Protein AF-A0A1S6HWB0-F1 (afdb_monomer_lite)

Structure (mmCIF, N/CA/C/O backbone):
data_AF-A0A1S6HWB0-F1
#
_entry.id   AF-A0A1S6HWB0-F1
#
loop_
_atom_site.group_PDB
_atom_site.id
_atom_site.type_symbol
_atom_site.label_atom_id
_atom_site.label_alt_id
_atom_site.label_comp_id
_atom_site.label_asym_id
_atom_site.label_entity_id
_atom_site.label_seq_id
_atom_site.pdbx_PDB_ins_code
_atom_site.Cartn_x
_atom_site.Cartn_y
_atom_site.Cartn_z
_atom_site.occupancy
_atom_site.B_iso_or_equiv
_atom_site.auth_seq_id
_atom_site.auth_comp_id
_atom_site.auth_asym_id
_atom_site.auth_atom_id
_atom_site.pdbx_PDB_model_num
ATOM 1 N N . MET A 1 1 ? -11.848 3.710 15.166 1.00 83.25 1 MET A N 1
ATOM 2 C CA . MET A 1 1 ? -11.550 3.621 13.728 1.00 83.25 1 MET A CA 1
ATOM 3 C C . MET A 1 1 ? -10.409 4.528 13.337 1.00 83.25 1 MET A C 1
ATOM 5 O O . MET A 1 1 ? -10.509 5.748 13.445 1.00 83.25 1 MET A O 1
ATOM 9 N N . LYS A 1 2 ? -9.317 3.903 12.910 1.00 94.00 2 LYS A N 1
ATOM 10 C CA . LYS A 1 2 ? -8.123 4.565 12.396 1.00 94.00 2 LYS A CA 1
ATOM 11 C C . LYS A 1 2 ? -8.223 4.708 10.878 1.00 94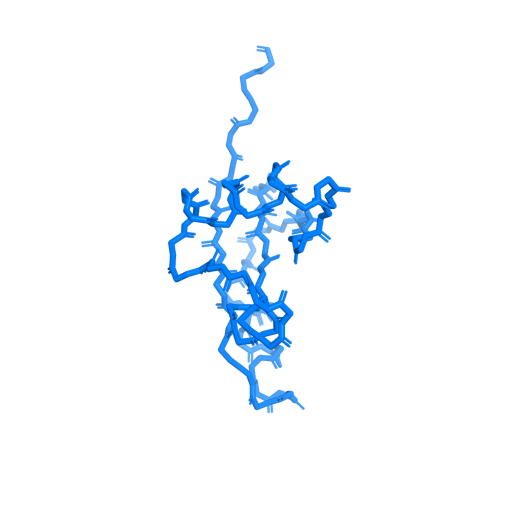.00 2 LYS A C 1
ATOM 13 O O . LYS A 1 2 ? -9.012 4.018 10.232 1.00 94.00 2 LYS A O 1
ATOM 18 N N . ARG A 1 3 ? -7.449 5.634 10.318 1.00 95.88 3 ARG A N 1
ATOM 19 C CA . ARG A 1 3 ? -7.379 5.883 8.874 1.00 95.88 3 ARG A CA 1
ATOM 20 C C . ARG A 1 3 ? -6.009 5.475 8.360 1.00 95.88 3 ARG A C 1
ATOM 22 O O . ARG A 1 3 ? -5.003 5.777 8.996 1.00 95.88 3 ARG A O 1
ATOM 29 N N . TYR A 1 4 ? -5.989 4.824 7.209 1.00 97.31 4 TYR A N 1
ATOM 30 C CA . TYR A 1 4 ? -4.782 4.313 6.578 1.00 97.31 4 TYR A CA 1
ATOM 31 C C . TYR A 1 4 ? -4.763 4.683 5.103 1.00 97.31 4 TYR A C 1
ATOM 33 O O . TYR A 1 4 ? -5.800 4.619 4.443 1.00 97.31 4 TYR A O 1
ATOM 41 N N . LEU A 1 5 ? -3.586 5.023 4.587 1.00 97.56 5 LEU A N 1
ATOM 42 C CA . LEU A 1 5 ? -3.317 4.909 3.158 1.00 97.56 5 LEU A CA 1
ATOM 43 C C . LEU A 1 5 ? -2.770 3.516 2.880 1.00 97.56 5 LEU A C 1
ATOM 45 O O . LEU A 1 5 ? -1.907 3.040 3.612 1.00 97.56 5 LEU A O 1
ATOM 49 N N . LEU A 1 6 ? -3.294 2.885 1.838 1.00 97.94 6 LEU A N 1
ATOM 50 C CA . LEU A 1 6 ? -2.936 1.554 1.365 1.00 97.94 6 LEU A CA 1
ATOM 51 C C . LEU A 1 6 ? -2.468 1.667 -0.090 1.00 97.94 6 LEU A C 1
ATOM 53 O O . LEU A 1 6 ? -3.132 2.339 -0.880 1.00 97.94 6 LEU A O 1
ATOM 57 N N . TRP A 1 7 ? -1.362 1.031 -0.467 1.00 98.25 7 TRP A N 1
ATOM 58 C CA . TRP A 1 7 ? -0.869 1.045 -1.847 1.00 98.25 7 TRP A CA 1
ATOM 59 C C . TRP A 1 7 ? -0.124 -0.243 -2.206 1.00 98.25 7 TRP A C 1
ATOM 61 O O . TRP A 1 7 ? 0.328 -0.986 -1.340 1.00 98.25 7 TRP A O 1
ATOM 71 N N . ASN A 1 8 ? 0.003 -0.498 -3.508 1.00 98.12 8 ASN A N 1
ATOM 72 C CA . ASN A 1 8 ? 0.792 -1.598 -4.060 1.00 98.12 8 ASN A CA 1
ATOM 73 C C . ASN A 1 8 ? 2.068 -1.011 -4.699 1.00 98.12 8 ASN A C 1
ATOM 75 O O . ASN A 1 8 ? 1.963 -0.420 -5.782 1.00 98.12 8 ASN A O 1
ATOM 79 N N . PRO A 1 9 ? 3.253 -1.161 -4.073 1.00 98.00 9 PRO A N 1
ATOM 80 C CA . PRO A 1 9 ? 4.511 -0.651 -4.618 1.00 98.00 9 PRO A CA 1
ATOM 81 C C . PRO A 1 9 ? 4.831 -1.204 -6.012 1.00 98.00 9 PRO A C 1
ATOM 83 O O . PRO A 1 9 ? 5.209 -0.446 -6.903 1.00 98.00 9 PRO A O 1
ATOM 86 N N . ALA A 1 10 ? 4.587 -2.496 -6.253 1.00 97.62 10 ALA A N 1
ATOM 87 C CA . ALA A 1 10 ? 4.845 -3.125 -7.549 1.00 97.62 10 ALA A CA 1
ATOM 88 C C . ALA A 1 10 ? 3.972 -2.538 -8.674 1.00 97.62 10 ALA A C 1
ATOM 90 O O . ALA A 1 10 ? 4.445 -2.346 -9.795 1.00 97.62 10 ALA A O 1
ATOM 91 N N . LYS A 1 11 ? 2.713 -2.186 -8.378 1.00 96.88 11 LYS A N 1
ATOM 92 C CA . LYS A 1 11 ? 1.827 -1.496 -9.333 1.00 96.88 11 LYS A CA 1
ATOM 93 C C . LYS A 1 11 ? 2.328 -0.089 -9.655 1.00 96.88 11 LYS A C 1
ATOM 95 O O . LYS A 1 11 ? 2.213 0.352 -10.795 1.00 96.88 11 LYS A O 1
ATOM 100 N N . VAL A 1 12 ? 2.866 0.624 -8.670 1.00 97.88 12 VAL A N 1
ATOM 101 C CA . VAL A 1 12 ? 3.449 1.955 -8.888 1.00 97.88 12 VAL A CA 1
ATOM 102 C C . VAL A 1 12 ? 4.707 1.833 -9.756 1.00 97.88 12 VAL A C 1
ATOM 104 O O . VAL A 1 12 ? 4.845 2.536 -10.759 1.00 97.88 12 VAL A O 1
ATOM 107 N N . ALA A 1 13 ? 5.578 0.871 -9.438 1.00 97.81 13 ALA A N 1
ATOM 108 C CA . ALA A 1 13 ? 6.793 0.583 -10.197 1.00 97.81 13 ALA A CA 1
ATOM 109 C C . ALA A 1 13 ? 6.501 0.206 -11.659 1.00 97.81 13 ALA A C 1
ATOM 111 O O . ALA A 1 13 ? 7.194 0.671 -12.566 1.00 97.81 13 ALA A O 1
ATOM 112 N N . SER A 1 14 ? 5.426 -0.548 -11.925 1.00 97.12 14 SER A N 1
ATOM 113 C CA . SER A 1 14 ? 5.021 -0.888 -13.298 1.00 97.12 14 SER A CA 1
ATOM 114 C C . SER A 1 14 ? 4.591 0.325 -14.137 1.00 97.12 14 SER A C 1
ATOM 116 O O . SER A 1 14 ? 4.455 0.205 -15.352 1.00 97.12 14 SER A O 1
ATOM 118 N N . HIS A 1 15 ? 4.370 1.481 -13.504 1.00 96.88 15 HIS A N 1
ATOM 119 C CA . HIS A 1 15 ? 4.041 2.758 -14.141 1.00 96.88 15 HIS A CA 1
ATOM 120 C C . HIS A 1 15 ? 5.169 3.793 -13.984 1.00 96.88 15 HIS A C 1
ATOM 122 O O . HIS A 1 15 ? 4.918 4.997 -14.002 1.00 96.88 15 HIS A O 1
ATOM 128 N N . ASN A 1 16 ? 6.421 3.337 -13.857 1.00 96.94 16 ASN A N 1
ATOM 129 C CA . ASN A 1 16 ? 7.616 4.181 -13.714 1.00 96.94 16 ASN A CA 1
ATOM 130 C C . ASN A 1 16 ? 7.583 5.115 -12.487 1.00 96.94 16 ASN A C 1
ATOM 132 O O . ASN A 1 16 ? 8.133 6.216 -12.532 1.00 96.94 16 ASN A O 1
ATOM 136 N N . GLY A 1 17 ? 6.914 4.703 -11.409 1.00 97.38 17 GLY A N 1
ATOM 137 C CA . GLY A 1 17 ? 6.937 5.391 -10.119 1.00 97.38 17 GLY A CA 1
ATOM 138 C C . GLY A 1 17 ? 7.788 4.660 -9.076 1.00 97.38 17 GLY A C 1
ATOM 139 O O . GLY A 1 17 ? 8.204 3.526 -9.297 1.00 97.38 17 GLY A O 1
ATOM 140 N N . ASN A 1 18 ? 8.009 5.289 -7.921 1.00 98.00 18 ASN A N 1
ATOM 141 C CA . ASN A 1 18 ? 8.618 4.657 -6.747 1.00 98.00 18 ASN A CA 1
ATOM 142 C C . ASN A 1 18 ? 7.670 4.773 -5.542 1.00 98.00 18 ASN A C 1
ATOM 144 O O . ASN A 1 18 ? 7.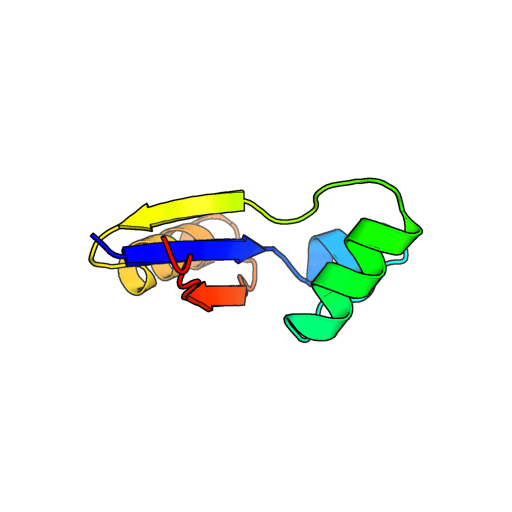077 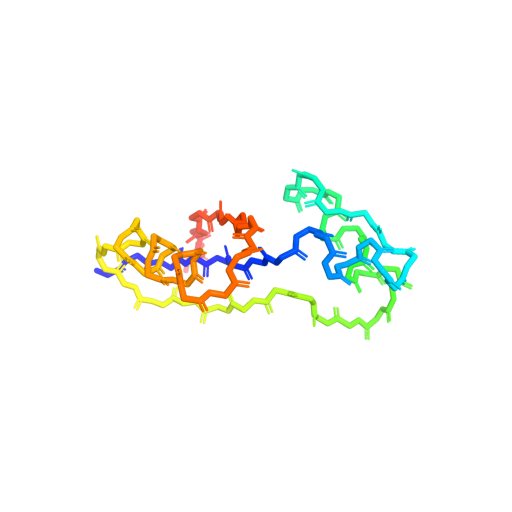5.826 -5.318 1.00 98.00 18 ASN A O 1
ATOM 148 N N . ALA A 1 19 ? 7.497 3.691 -4.789 1.00 97.81 19 ALA A N 1
ATOM 149 C CA . ALA A 1 19 ? 6.638 3.661 -3.611 1.00 97.81 19 ALA A 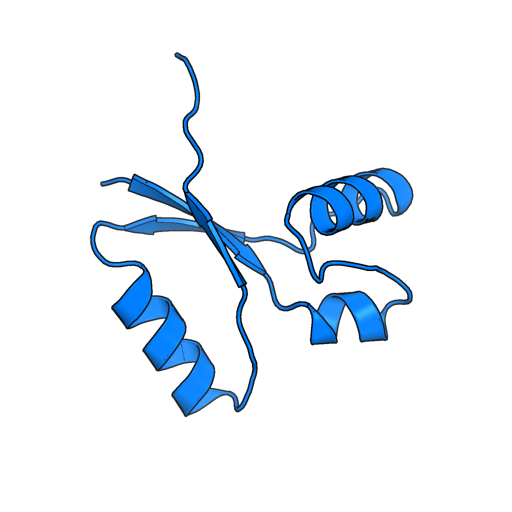CA 1
ATOM 150 C C . ALA A 1 19 ? 7.083 2.601 -2.590 1.00 97.81 19 ALA A C 1
ATOM 152 O O . ALA A 1 19 ? 6.238 2.029 -1.896 1.00 97.81 19 ALA A O 1
ATOM 153 N N . ASP A 1 20 ? 8.387 2.323 -2.500 1.00 97.62 20 ASP A N 1
ATOM 154 C CA . ASP A 1 20 ? 8.923 1.410 -1.482 1.00 97.62 20 ASP A CA 1
ATOM 155 C C . ASP A 1 20 ? 8.719 1.990 -0.070 1.00 97.62 20 ASP A C 1
ATOM 157 O O . ASP A 1 20 ? 8.473 1.266 0.897 1.00 97.62 20 ASP A O 1
ATOM 161 N N . THR A 1 21 ? 8.728 3.319 0.034 1.00 97.62 21 THR A N 1
ATOM 162 C CA . THR A 1 21 ? 8.378 4.089 1.230 1.00 97.62 21 THR A CA 1
ATOM 163 C C . THR A 1 21 ? 7.148 4.973 1.011 1.00 97.62 21 THR A C 1
ATOM 165 O O . THR A 1 21 ? 6.723 5.253 -0.113 1.00 97.62 21 THR A O 1
ATOM 168 N N . PHE A 1 22 ? 6.562 5.446 2.114 1.00 97.50 22 PHE A N 1
ATOM 169 C CA . PHE A 1 22 ? 5.433 6.376 2.071 1.00 97.50 22 PHE A CA 1
ATOM 170 C C . PHE A 1 22 ? 5.829 7.726 1.452 1.00 97.50 22 PHE A C 1
ATOM 172 O O . PHE A 1 22 ? 5.065 8.326 0.701 1.00 97.50 22 PHE A O 1
ATOM 179 N N . GLU A 1 23 ? 7.038 8.197 1.741 1.00 97.50 23 GLU A N 1
ATOM 180 C CA . GLU A 1 23 ? 7.583 9.441 1.213 1.00 97.50 23 GLU A CA 1
ATOM 181 C C . GLU A 1 23 ? 7.786 9.369 -0.309 1.00 97.50 23 GLU A C 1
ATOM 183 O O . GLU A 1 23 ? 7.409 10.301 -1.022 1.00 97.50 23 GLU A O 1
ATOM 188 N N . GLU A 1 24 ? 8.312 8.249 -0.817 1.00 98.25 24 GLU A N 1
ATOM 189 C CA . GLU A 1 24 ? 8.456 8.011 -2.260 1.00 98.25 24 GLU A CA 1
ATOM 190 C C . GLU A 1 24 ? 7.100 7.932 -2.962 1.00 98.25 24 GLU A C 1
ATOM 192 O O . GLU A 1 24 ? 6.938 8.523 -4.031 1.00 98.25 24 GLU A O 1
ATOM 197 N N . LEU A 1 25 ? 6.109 7.278 -2.344 1.00 98.12 25 LEU A N 1
ATOM 198 C CA . LEU A 1 25 ? 4.739 7.246 -2.856 1.00 98.12 25 LEU A CA 1
ATOM 199 C C . LEU A 1 25 ? 4.190 8.669 -3.040 1.00 98.12 25 LEU A C 1
ATOM 201 O O . LEU A 1 25 ? 3.723 8.998 -4.129 1.00 98.12 25 LEU A O 1
ATOM 205 N N . LEU A 1 26 ? 4.257 9.513 -2.003 1.00 97.50 26 LEU A N 1
ATOM 206 C CA . LEU A 1 26 ? 3.745 10.888 -2.070 1.00 97.50 26 LEU A CA 1
ATOM 207 C C . LEU A 1 26 ? 4.475 11.716 -3.132 1.00 97.50 26 LEU A C 1
ATOM 209 O O . LEU A 1 26 ? 3.858 12.512 -3.843 1.00 97.50 26 LEU A O 1
ATOM 213 N N . GLN A 1 27 ? 5.791 11.529 -3.254 1.00 98.19 27 GLN A N 1
ATOM 214 C CA . GLN A 1 27 ? 6.572 12.177 -4.299 1.00 98.19 27 GLN A CA 1
ATOM 215 C C . GLN A 1 27 ? 6.121 11.722 -5.692 1.00 98.19 27 GLN A C 1
ATOM 217 O O . GLN A 1 27 ? 5.942 12.564 -6.571 1.00 98.19 27 GLN A O 1
ATOM 222 N N . THR A 1 28 ? 5.903 10.423 -5.890 1.00 98.12 28 THR A N 1
ATOM 223 C CA . THR A 1 28 ? 5.429 9.859 -7.159 1.00 98.12 28 THR A CA 1
ATOM 224 C C . THR A 1 28 ? 4.031 10.358 -7.515 1.00 98.12 28 THR A C 1
ATOM 226 O O . THR A 1 28 ? 3.820 10.804 -8.640 1.00 98.12 28 THR A O 1
ATOM 229 N N . GLU A 1 29 ? 3.085 10.331 -6.573 1.00 98.00 29 GLU A N 1
ATOM 230 C CA . GLU A 1 29 ? 1.725 10.855 -6.764 1.00 98.00 29 GLU A CA 1
ATOM 231 C C . GLU A 1 29 ? 1.751 12.336 -7.174 1.00 98.00 29 GLU A C 1
ATOM 233 O O . GLU A 1 29 ? 1.087 12.726 -8.133 1.00 98.00 29 GLU A O 1
ATOM 238 N N . SER A 1 30 ? 2.595 13.139 -6.518 1.00 97.75 30 SER A N 1
ATOM 239 C CA . SER A 1 30 ? 2.802 14.555 -6.846 1.00 97.75 30 SER A CA 1
ATOM 240 C C . SER A 1 30 ? 3.414 14.762 -8.238 1.00 97.75 30 SER A C 1
ATOM 242 O O . SER A 1 30 ? 2.945 15.597 -9.008 1.00 97.75 30 SER A O 1
ATOM 244 N N . GLN A 1 31 ? 4.440 13.986 -8.601 1.00 98.25 31 GLN A N 1
ATOM 245 C CA . GLN A 1 31 ? 5.104 14.082 -9.908 1.00 98.25 31 GLN A CA 1
ATOM 246 C C . GLN A 1 31 ? 4.208 13.650 -11.071 1.00 98.25 31 GLN A C 1
ATOM 248 O O . GLN A 1 31 ? 4.346 14.171 -12.178 1.00 98.25 31 GLN A O 1
ATOM 253 N N . GLN A 1 32 ? 3.328 12.681 -10.832 1.00 97.25 32 GLN A N 1
ATOM 254 C CA . GLN A 1 32 ? 2.451 12.107 -11.849 1.00 97.25 32 GLN A CA 1
ATOM 255 C C . GLN A 1 32 ? 1.043 12.721 -11.851 1.00 97.25 32 GLN A C 1
ATOM 257 O O . GLN A 1 32 ? 0.222 12.300 -12.662 1.00 97.25 32 GLN A O 1
ATOM 262 N N . ASP A 1 33 ? 0.767 13.691 -10.970 1.00 97.12 33 ASP A N 1
ATOM 263 C CA . ASP A 1 33 ? -0.550 14.320 -10.786 1.00 97.12 33 ASP A CA 1
ATOM 264 C C . ASP A 1 33 ? -1.682 13.281 -10.677 1.00 97.12 33 ASP A C 1
ATOM 266 O O . ASP A 1 33 ? -2.696 13.320 -11.377 1.00 97.12 33 ASP A O 1
ATOM 270 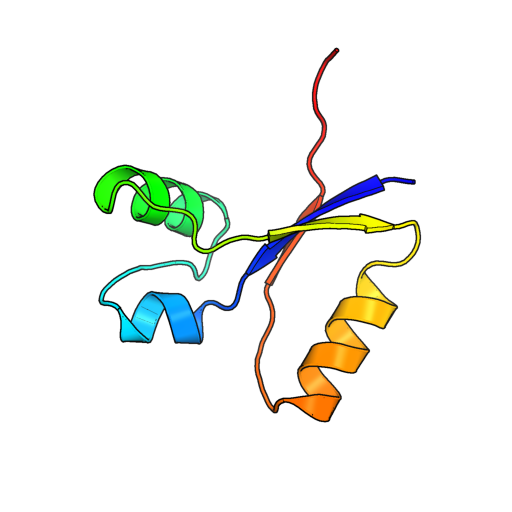N N . CYS A 1 34 ? -1.467 12.266 -9.836 1.00 94.62 34 CYS A N 1
ATOM 271 C CA . CYS A 1 34 ? -2.396 11.151 -9.685 1.00 94.62 34 CYS A CA 1
ATOM 272 C C . CYS A 1 34 ? -2.407 10.601 -8.256 1.00 94.62 34 CYS A C 1
ATOM 274 O O . CYS A 1 34 ? -1.630 11.022 -7.404 1.00 94.62 34 CYS A O 1
ATOM 276 N N . SER A 1 35 ? -3.295 9.639 -7.999 1.00 96.19 35 SER A N 1
ATOM 277 C CA . SER A 1 35 ? -3.311 8.886 -6.748 1.00 96.19 35 SER A CA 1
ATOM 278 C C . SER A 1 35 ? -3.116 7.400 -7.028 1.00 96.19 35 SER A C 1
ATOM 280 O O . SER A 1 35 ? -3.884 6.776 -7.763 1.00 96.19 35 SER A O 1
ATOM 282 N N . TRP A 1 36 ? -2.068 6.847 -6.431 1.00 97.25 36 TRP A N 1
ATOM 283 C CA . TRP A 1 36 ? -1.731 5.428 -6.421 1.00 97.25 36 TRP A CA 1
ATOM 284 C C . TRP A 1 36 ? -2.193 4.725 -5.145 1.00 97.25 36 TRP A C 1
ATOM 286 O O . TRP A 1 36 ? -2.256 3.493 -5.103 1.00 97.25 36 TRP A O 1
ATOM 296 N N . SER A 1 37 ? -2.512 5.501 -4.114 1.00 97.56 37 SER A N 1
ATOM 297 C CA . SER A 1 37 ? -2.965 5.030 -2.817 1.00 97.56 37 SER A CA 1
ATOM 298 C C . SER A 1 37 ? -4.488 5.053 -2.670 1.00 97.56 37 SER A C 1
ATOM 300 O O . SER A 1 37 ? -5.225 5.687 -3.419 1.00 97.56 37 SER A O 1
ATOM 302 N N . SER A 1 38 ? -4.990 4.293 -1.701 1.00 96.81 38 SER A N 1
ATOM 303 C CA . SER A 1 38 ? -6.402 4.250 -1.325 1.00 96.81 38 SER A CA 1
ATOM 304 C C . SER A 1 38 ? -6.560 4.548 0.159 1.00 96.81 38 SER A C 1
ATOM 306 O O . SER A 1 38 ? -5.815 4.023 0.985 1.00 96.81 38 SER A O 1
ATOM 308 N N . LEU A 1 39 ? -7.547 5.377 0.502 1.00 96.06 39 LEU A N 1
ATOM 309 C CA . LEU A 1 39 ? -7.878 5.708 1.886 1.00 96.06 39 LEU A CA 1
ATOM 310 C C . LEU A 1 39 ? -8.844 4.672 2.468 1.00 96.06 39 LEU A C 1
ATOM 312 O O . LEU A 1 39 ? -9.953 4.499 1.966 1.00 96.06 39 LEU A O 1
ATOM 316 N N . ILE A 1 40 ? -8.450 4.034 3.567 1.00 95.69 40 ILE A N 1
ATOM 317 C CA . ILE A 1 40 ? -9.250 3.026 4.269 1.00 95.69 40 ILE A CA 1
ATOM 318 C C . ILE A 1 40 ? -9.467 3.454 5.718 1.00 95.69 40 ILE A C 1
ATOM 320 O O . ILE A 1 40 ? -8.566 3.975 6.374 1.00 95.69 40 ILE A O 1
ATOM 324 N N . THR A 1 41 ? -10.678 3.224 6.227 1.00 96.38 41 THR A N 1
ATOM 325 C CA . THR A 1 41 ? -11.024 3.413 7.641 1.00 96.38 41 THR A CA 1
ATOM 326 C C . THR A 1 41 ? -11.341 2.060 8.265 1.00 96.38 41 THR A C 1
ATOM 328 O O . THR A 1 41 ? -12.266 1.387 7.822 1.00 96.38 41 THR A O 1
ATOM 331 N N . THR A 1 42 ? -10.572 1.649 9.271 1.00 96.00 42 THR A N 1
ATOM 332 C CA . THR A 1 42 ? -10.718 0.343 9.934 1.00 96.00 42 THR A CA 1
ATOM 333 C C . THR A 1 42 ? -10.097 0.372 11.333 1.00 96.00 42 THR A C 1
ATOM 335 O O . THR A 1 42 ? -9.306 1.261 11.654 1.00 96.00 42 THR A O 1
ATOM 338 N N . ASP A 1 43 ? -10.472 -0.583 12.180 1.00 96.19 43 ASP A N 1
ATOM 339 C CA . ASP A 1 43 ? -9.770 -0.876 13.437 1.00 96.19 43 ASP A CA 1
ATOM 340 C C . ASP A 1 43 ? -8.766 -2.034 13.291 1.00 96.19 43 ASP A C 1
ATOM 342 O O . ASP A 1 43 ? -7.903 -2.198 14.149 1.00 96.19 43 ASP A O 1
ATOM 346 N N . ASP A 1 44 ? -8.835 -2.780 12.185 1.00 97.25 44 ASP A N 1
ATOM 347 C CA . ASP A 1 44 ? -7.943 -3.894 11.863 1.00 97.25 44 ASP A CA 1
ATOM 348 C C . ASP A 1 44 ? -7.495 -3.787 10.398 1.00 97.25 44 ASP A C 1
ATOM 350 O O . ASP A 1 44 ? -8.200 -4.192 9.470 1.00 97.25 44 ASP A O 1
ATOM 354 N N . ILE A 1 45 ? -6.358 -3.123 10.180 1.00 97.25 45 ILE A N 1
ATOM 355 C CA . ILE A 1 45 ? -5.755 -2.984 8.847 1.00 97.25 45 ILE A CA 1
ATOM 356 C C . ILE A 1 45 ? -5.005 -4.252 8.436 1.00 97.25 45 ILE A C 1
ATOM 358 O O . ILE A 1 45 ? -4.997 -4.593 7.258 1.00 97.25 45 ILE A O 1
ATOM 362 N N . GLU A 1 46 ? -4.444 -4.976 9.404 1.00 97.69 46 GLU A N 1
ATOM 363 C CA . GLU A 1 46 ? -3.656 -6.187 9.171 1.00 97.69 46 GLU A CA 1
ATOM 364 C C . GLU A 1 46 ? -4.511 -7.293 8.560 1.00 97.69 46 GLU A C 1
ATOM 366 O O . GLU A 1 46 ? -4.091 -7.940 7.601 1.00 97.69 46 GLU A O 1
ATOM 371 N N . ALA A 1 47 ? -5.743 -7.472 9.048 1.00 97.94 47 ALA A N 1
ATOM 372 C CA . ALA A 1 47 ? -6.680 -8.426 8.465 1.00 97.94 47 ALA A CA 1
ATOM 373 C C . ALA A 1 47 ? -7.017 -8.094 7.002 1.00 97.94 47 ALA A C 1
ATOM 375 O O . ALA A 1 47 ? -7.068 -8.993 6.161 1.00 97.94 47 ALA A O 1
ATOM 376 N N . ILE A 1 48 ? -7.215 -6.810 6.680 1.00 97.31 48 ILE A N 1
ATOM 377 C CA . ILE A 1 48 ? -7.509 -6.357 5.310 1.00 97.31 48 ILE A CA 1
ATOM 378 C C . ILE A 1 48 ? -6.303 -6.591 4.400 1.00 97.31 48 ILE A C 1
ATOM 380 O O . ILE A 1 48 ? -6.456 -7.158 3.321 1.00 97.31 48 ILE A O 1
ATOM 384 N N . VAL A 1 49 ? -5.111 -6.175 4.836 1.00 98.00 49 VAL A N 1
ATOM 385 C CA . VAL A 1 49 ? -3.858 -6.362 4.095 1.00 98.00 49 VAL A CA 1
ATOM 386 C C . VAL A 1 49 ? -3.630 -7.846 3.842 1.00 98.00 49 VAL A C 1
ATOM 388 O O . VAL A 1 49 ? -3.519 -8.250 2.691 1.00 98.00 49 VAL A O 1
ATOM 391 N N . THR A 1 50 ? -3.681 -8.673 4.887 1.00 97.81 50 THR A N 1
ATOM 392 C CA . THR A 1 50 ? -3.500 -10.129 4.788 1.00 97.81 50 THR A CA 1
ATOM 393 C C . THR A 1 50 ? -4.474 -10.756 3.792 1.00 97.81 50 THR A C 1
ATOM 395 O O . THR A 1 50 ? -4.064 -11.570 2.968 1.00 97.81 50 THR A O 1
ATOM 398 N N . ALA A 1 51 ? -5.752 -10.366 3.826 1.00 97.69 51 ALA A N 1
ATOM 399 C CA . ALA A 1 51 ? -6.739 -10.859 2.871 1.00 97.69 51 ALA A CA 1
ATOM 400 C C . ALA A 1 51 ? -6.376 -10.476 1.427 1.00 97.69 51 ALA A C 1
ATOM 402 O O . ALA A 1 51 ? -6.386 -11.336 0.554 1.00 97.69 51 ALA A O 1
ATOM 403 N N . ILE A 1 52 ? -6.003 -9.216 1.174 1.00 97.56 52 ILE A N 1
ATOM 404 C CA . ILE A 1 52 ? -5.607 -8.766 -0.171 1.00 97.56 52 ILE A CA 1
ATOM 405 C C . ILE A 1 52 ? -4.369 -9.524 -0.654 1.00 97.56 52 ILE A C 1
ATOM 407 O O . ILE A 1 52 ? -4.348 -9.979 -1.794 1.00 97.56 52 ILE A O 1
ATOM 411 N N . GLN A 1 53 ? -3.349 -9.671 0.191 1.00 97.00 53 GLN A N 1
ATOM 412 C CA . GLN A 1 53 ? -2.111 -10.343 -0.201 1.00 97.00 53 GLN A CA 1
ATOM 413 C C . GLN A 1 53 ? -2.344 -11.825 -0.517 1.00 97.00 53 GLN A C 1
ATOM 415 O O . GLN A 1 53 ? -1.834 -12.311 -1.521 1.00 97.00 53 GLN A O 1
ATOM 420 N N . ASN A 1 54 ? -3.157 -12.521 0.286 1.00 96.62 54 ASN A N 1
ATOM 421 C CA . ASN A 1 54 ? -3.471 -13.936 0.069 1.00 96.62 54 ASN A CA 1
ATOM 422 C C . ASN A 1 54 ? -4.331 -14.186 -1.180 1.00 96.62 54 ASN A C 1
ATOM 424 O O . ASN A 1 54 ? -4.185 -15.226 -1.811 1.00 96.62 54 ASN A O 1
ATOM 428 N N . GLU A 1 55 ? -5.249 -13.274 -1.512 1.00 98.00 55 GLU A N 1
ATOM 429 C CA . GLU A 1 55 ? -6.162 -13.439 -2.655 1.00 98.00 55 GLU A CA 1
ATOM 430 C C . GLU A 1 55 ? -5.547 -12.988 -3.987 1.00 98.00 55 GLU A C 1
ATOM 432 O O . GLU A 1 55 ? -5.962 -13.448 -5.050 1.00 98.00 55 GLU A O 1
ATOM 437 N N . CYS A 1 56 ? -4.587 -12.061 -3.945 1.00 95.56 56 CYS A N 1
ATOM 438 C CA . CYS A 1 56 ? -4.066 -11.401 -5.142 1.00 95.56 56 CYS A CA 1
ATOM 439 C C . CYS A 1 56 ? -2.573 -11.648 -5.404 1.00 95.56 56 CYS A C 1
ATOM 441 O O . CYS A 1 56 ? -2.083 -11.152 -6.417 1.00 95.56 56 CYS A O 1
ATOM 443 N N . ASP A 1 57 ? -1.854 -12.359 -4.527 1.00 93.56 57 ASP A N 1
ATOM 444 C CA . ASP A 1 57 ? -0.405 -12.598 -4.629 1.00 93.56 57 ASP A CA 1
ATOM 445 C C . ASP A 1 57 ? 0.406 -11.297 -4.824 1.00 93.56 57 ASP A C 1
ATOM 447 O O . ASP A 1 57 ? 1.282 -11.189 -5.685 1.00 93.56 57 ASP A O 1
ATOM 451 N N . VAL A 1 58 ? 0.081 -10.266 -4.039 1.00 94.69 58 VAL A N 1
ATOM 452 C CA . VAL A 1 58 ? 0.738 -8.948 -4.071 1.00 94.69 58 VAL A CA 1
ATOM 453 C C . VAL A 1 58 ? 1.267 -8.575 -2.697 1.00 94.69 58 VAL A C 1
ATOM 455 O O . VAL A 1 58 ? 0.678 -8.954 -1.691 1.00 94.69 58 VAL A O 1
ATOM 458 N N . ASP A 1 59 ? 2.314 -7.756 -2.660 1.00 96.50 59 ASP A N 1
ATOM 459 C CA . ASP A 1 59 ? 2.770 -7.103 -1.435 1.00 96.50 59 ASP A CA 1
ATOM 460 C C . ASP A 1 59 ? 2.104 -5.730 -1.316 1.00 96.50 59 ASP A C 1
ATOM 462 O O . ASP A 1 59 ? 2.218 -4.880 -2.207 1.00 96.50 59 ASP A O 1
ATOM 466 N N . ILE A 1 60 ? 1.368 -5.522 -0.225 1.00 97.56 60 ILE A N 1
ATOM 467 C CA . ILE A 1 60 ? 0.636 -4.285 0.024 1.00 97.56 60 ILE A CA 1
ATOM 468 C C . ILE A 1 60 ? 1.294 -3.532 1.170 1.00 97.56 60 ILE A C 1
ATOM 470 O O . ILE A 1 60 ? 1.426 -4.034 2.282 1.00 97.56 60 ILE A O 1
ATOM 474 N N . SER A 1 61 ? 1.636 -2.278 0.902 1.00 98.06 61 SER A N 1
ATOM 475 C CA . SER A 1 61 ? 2.142 -1.354 1.908 1.00 98.06 61 SER A CA 1
ATOM 476 C C . SER A 1 61 ? 1.011 -0.489 2.446 1.00 98.06 61 SER A C 1
ATOM 478 O O . SER A 1 61 ? 0.043 -0.173 1.745 1.00 98.06 61 SER A O 1
ATOM 480 N N . TYR A 1 62 ? 1.130 -0.087 3.710 1.00 97.88 62 TYR A N 1
ATOM 481 C CA . TYR A 1 62 ? 0.148 0.783 4.337 1.00 97.88 62 TYR A CA 1
ATOM 482 C C . TYR A 1 62 ? 0.767 1.711 5.389 1.00 97.88 62 TYR A C 1
ATOM 484 O O . TYR A 1 62 ? 1.808 1.422 5.979 1.00 97.88 62 TYR A O 1
ATOM 492 N N . LYS A 1 63 ? 0.114 2.851 5.643 1.00 97.88 63 LYS A N 1
ATOM 493 C CA . LYS A 1 63 ? 0.541 3.850 6.633 1.00 97.88 63 LYS A CA 1
ATOM 494 C C . LYS A 1 63 ? -0.661 4.423 7.372 1.00 97.88 63 LYS A C 1
ATOM 496 O O . LYS A 1 63 ? -1.591 4.919 6.740 1.00 97.88 63 LYS A O 1
ATOM 501 N N . GLU A 1 64 ? -0.635 4.379 8.706 1.00 96.38 64 GLU A N 1
ATOM 502 C CA . GLU A 1 64 ? -1.620 5.091 9.532 1.00 96.38 64 GLU A CA 1
ATOM 503 C C . GLU A 1 64 ? -1.451 6.601 9.331 1.00 96.38 64 GLU A C 1
ATOM 505 O O . GLU A 1 64 ? -0.342 7.126 9.456 1.00 96.38 64 GLU A O 1
ATOM 510 N N . ILE A 1 65 ? -2.549 7.296 9.03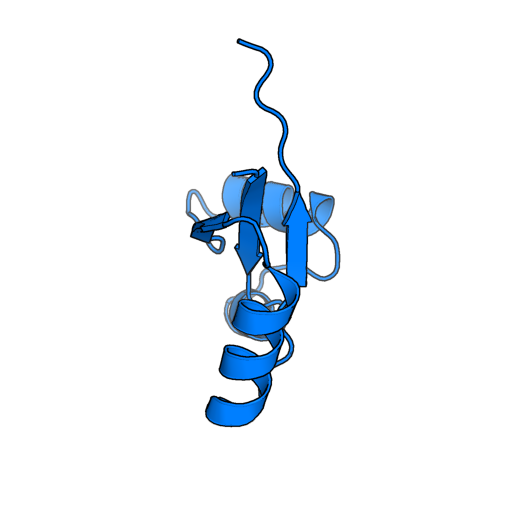9 1.00 94.19 65 ILE A N 1
ATOM 511 C CA . ILE A 1 65 ? -2.561 8.747 8.870 1.00 94.19 65 ILE A CA 1
ATOM 512 C C . ILE A 1 65 ? -3.376 9.407 9.979 1.00 94.19 65 ILE A C 1
ATOM 514 O O . ILE A 1 65 ? -4.497 9.004 10.302 1.00 94.19 65 ILE A O 1
ATOM 518 N N . GLN A 1 66 ? -2.813 10.469 10.545 1.00 84.00 66 GLN A N 1
ATOM 519 C CA . GLN A 1 66 ? -3.497 11.331 11.496 1.00 84.00 66 GLN A CA 1
ATOM 520 C C . GLN A 1 66 ? -3.784 12.654 10.798 1.00 84.00 66 GLN A C 1
ATOM 522 O O . GLN A 1 66 ? -2.868 13.397 10.458 1.00 84.00 66 GLN A O 1
ATOM 527 N N . PHE A 1 67 ? -5.060 12.955 10.566 1.00 63.94 67 PHE A N 1
ATOM 528 C CA . PHE A 1 67 ? -5.434 14.327 10.253 1.00 63.94 67 PHE A CA 1
ATOM 529 C C . PHE A 1 67 ? -5.525 15.074 11.579 1.00 63.94 67 PHE A C 1
ATOM 531 O O . PHE A 1 67 ? -6.345 14.710 12.424 1.00 63.94 67 PHE A O 1
ATOM 538 N N . PHE A 1 68 ? -4.691 16.095 11.756 1.00 52.78 68 PHE A N 1
ATOM 539 C CA . PHE A 1 68 ? -4.943 17.118 12.761 1.00 52.78 68 PHE A CA 1
ATOM 540 C C . PHE A 1 68 ? -6.191 17.883 12.303 1.00 52.78 68 PHE A C 1
ATOM 542 O O . PHE A 1 68 ? -6.158 18.555 11.273 1.00 52.78 68 PHE A O 1
ATOM 549 N N . THR A 1 69 ? -7.308 17.677 12.998 1.00 48.50 69 THR A N 1
ATOM 550 C CA . THR A 1 69 ? -8.485 18.556 12.914 1.00 48.50 69 THR A CA 1
ATOM 551 C C . THR A 1 69 ? -8.243 19.831 13.691 1.00 48.50 69 THR A C 1
ATOM 553 O O . THR A 1 69 ? -7.697 19.702 14.812 1.00 48.50 69 THR A O 1
#

Secondary structure (DSSP, 8-state):
-EEEEEE-HHHHHTTT---SSHHHHHHHHHHHTS---EEEEES-HHHHHHHHHHHHT---EEEEE----

Foldseek 3Di:
DFKKKKAFQVVQVVVVAGPPDVVSQVVRCVVVVHHRIDIDDDPDVPVVQVVCCVVPVTHMDMDTDDDDD

Organism: NCBI:txid225848

pLDDT: mean 94.9, std 8.95, range [48.5, 98.25]

Sequence (69 aa):
MKRYLLWNPAKVASHNGNADTFEELLQTESQQDCSWSSLITTDDIEAIVTAIQNECDVDISYKEIQFFT

Radius of gyration: 12.28 Å; chains: 1; bounding box: 20×32×28 Å